Protein AF-A0AB72Z0L3-F1 (afdb_monomer_lite)

pLDDT: mean 91.47, std 7.2, range [54.72, 97.44]

Sequence (69 aa):
MVYGDVYLRSNGGKWVRYDRSTGKMVKGLHKQNGAWYYFDETTGAMAHGRTWVPEWEEWHTFDTITGRG

Radius of gyration: 11.52 Å; chains: 1; bounding box: 33×24×25 Å

InterPro domains:
  IPR018337 Cell wall/choline-binding repeat [PF19127] (12-48)

Foldseek 3Di:
DDAAWDWDPPPPIFIWGAHPPPRDTDAAWDDDPNFIWHAHRPPRGTDAAWDQRVVVNDTDGAHRPPRTD

Organism: NCBI:txid553191

Secondary structure (DSSP, 8-state):
---EEEEE-GGG-EEEEE-TTT-PBP-EEEEETTEEEEE-TTT-PBP-EEEEEGGGTEEEEE-TTT---

Structure (mmCIF, N/CA/C/O backbone):
data_AF-A0AB72Z0L3-F1
#
_entry.id   AF-A0AB72Z0L3-F1
#
loop_
_atom_site.group_PDB
_atom_site.id
_atom_site.type_symbol
_atom_site.label_atom_id
_atom_site.label_alt_id
_atom_site.label_comp_id
_atom_site.label_asym_id
_atom_site.label_entity_id
_atom_site.label_seq_id
_atom_site.pdbx_PDB_ins_code
_atom_site.Cartn_x
_atom_site.Cartn_y
_atom_site.Cartn_z
_atom_site.occupancy
_atom_site.B_iso_or_equiv
_atom_site.auth_seq_id
_atom_site.auth_comp_id
_atom_site.auth_asym_id
_atom_site.auth_atom_id
_atom_site.pdbx_PDB_model_num
ATOM 1 N N . MET A 1 1 ? -21.183 -2.829 -3.275 1.00 54.72 1 MET A N 1
ATOM 2 C CA . MET A 1 1 ? -20.010 -2.034 -2.844 1.00 54.72 1 MET A CA 1
ATOM 3 C C . MET A 1 1 ? -18.770 -2.849 -3.152 1.00 54.72 1 MET A C 1
ATOM 5 O O . MET A 1 1 ? -18.788 -4.042 -2.878 1.00 54.72 1 MET A O 1
ATOM 9 N N . VAL A 1 2 ? -17.759 -2.256 -3.787 1.00 60.72 2 VAL A N 1
ATOM 10 C CA . VAL A 1 2 ? -16.521 -2.972 -4.131 1.00 60.72 2 VAL A CA 1
ATOM 11 C C . VAL A 1 2 ? -15.641 -2.996 -2.883 1.00 60.72 2 VAL A C 1
ATOM 13 O O . VAL A 1 2 ? -15.307 -1.940 -2.357 1.00 60.72 2 VAL A O 1
ATOM 16 N N . TYR A 1 3 ? -15.333 -4.184 -2.375 1.00 78.38 3 TYR A N 1
ATOM 17 C CA . TYR A 1 3 ? -14.505 -4.386 -1.187 1.00 78.38 3 TYR A CA 1
ATOM 18 C C . TYR A 1 3 ? -13.274 -5.226 -1.534 1.00 78.38 3 TYR A C 1
ATOM 20 O O . TYR A 1 3 ? -13.328 -6.060 -2.438 1.00 78.38 3 TYR A O 1
ATOM 28 N N . GLY A 1 4 ? -12.179 -5.050 -0.792 1.00 86.44 4 GLY A N 1
ATOM 29 C CA . GLY A 1 4 ? -10.893 -5.677 -1.112 1.00 86.44 4 GLY A CA 1
ATOM 30 C C . GLY A 1 4 ? -10.063 -4.850 -2.092 1.00 86.44 4 GLY A C 1
ATOM 31 O O . GLY A 1 4 ? -10.171 -3.623 -2.103 1.00 86.44 4 GLY A O 1
ATOM 32 N N . ASP A 1 5 ? -9.213 -5.525 -2.864 1.00 89.31 5 ASP A N 1
ATOM 33 C CA . ASP A 1 5 ? -8.287 -4.886 -3.799 1.00 89.31 5 ASP A CA 1
ATOM 34 C C . ASP A 1 5 ? -9.000 -4.449 -5.074 1.00 89.31 5 ASP A C 1
ATOM 36 O O . ASP A 1 5 ? -9.661 -5.239 -5.749 1.00 89.31 5 ASP A O 1
ATOM 40 N N . VAL A 1 6 ? -8.862 -3.170 -5.403 1.00 91.81 6 VAL A N 1
ATOM 41 C CA . VAL A 1 6 ? -9.527 -2.531 -6.533 1.00 91.81 6 VAL A CA 1
ATOM 42 C C . VAL A 1 6 ? -8.495 -1.786 -7.355 1.00 91.81 6 VAL A C 1
ATOM 44 O O . VAL A 1 6 ? -7.771 -0.935 -6.839 1.00 91.81 6 VAL A O 1
ATOM 47 N N . TYR A 1 7 ? -8.468 -2.060 -8.657 1.00 92.00 7 TYR A N 1
ATOM 48 C CA . TYR A 1 7 ? -7.674 -1.279 -9.592 1.00 92.00 7 TYR A CA 1
ATOM 49 C C . TYR A 1 7 ? -8.454 -0.042 -10.042 1.00 92.00 7 TYR A C 1
ATOM 51 O O . TYR A 1 7 ? -9.443 -0.130 -10.774 1.00 92.00 7 TYR A O 1
ATOM 59 N N . LEU A 1 8 ? -8.005 1.129 -9.606 1.00 91.12 8 LEU A N 1
ATOM 60 C CA . LEU A 1 8 ? -8.522 2.413 -10.056 1.00 91.12 8 LEU A CA 1
ATOM 61 C C . LEU A 1 8 ? -7.734 2.851 -11.283 1.00 91.12 8 LEU A C 1
ATOM 63 O O . LEU A 1 8 ? -6.554 3.131 -11.157 1.00 91.12 8 LEU A O 1
ATOM 67 N N . ARG A 1 9 ? -8.382 2.976 -12.446 1.00 89.75 9 ARG A N 1
ATOM 68 C CA . ARG A 1 9 ? -7.743 3.388 -13.718 1.00 89.75 9 ARG A CA 1
ATOM 69 C C . ARG A 1 9 ? -7.369 4.879 -13.811 1.00 89.75 9 ARG A C 1
ATOM 71 O O . ARG A 1 9 ? -6.840 5.307 -14.830 1.00 89.75 9 ARG A O 1
ATOM 78 N N . SER A 1 10 ? -7.666 5.682 -12.792 1.00 83.69 10 SER A N 1
ATOM 79 C CA . SER A 1 10 ? -7.406 7.129 -12.813 1.00 83.69 10 SER A CA 1
ATOM 80 C C . SER A 1 10 ? -5.903 7.444 -12.760 1.00 83.69 10 SER A C 1
ATOM 82 O O . SER A 1 10 ? -5.174 6.774 -12.030 1.00 83.69 10 SER A O 1
ATOM 84 N N . ASN A 1 11 ? -5.454 8.462 -13.509 1.00 77.19 11 ASN A N 1
ATOM 85 C CA . ASN A 1 11 ? -4.085 9.009 -13.516 1.00 77.19 11 ASN A CA 1
ATOM 86 C C . ASN A 1 11 ? -2.956 7.958 -13.548 1.00 77.19 11 ASN A C 1
ATOM 88 O O . ASN A 1 11 ? -2.103 7.931 -12.667 1.00 77.19 11 ASN A O 1
ATOM 92 N N . GLY A 1 12 ? -2.949 7.080 -14.554 1.00 81.50 12 GLY A N 1
ATOM 93 C CA . GLY A 1 12 ? -1.907 6.049 -14.713 1.00 81.50 12 GLY A CA 1
ATOM 94 C C . GLY A 1 12 ? -2.194 4.740 -13.975 1.00 81.50 12 GLY A C 1
ATOM 95 O O . GLY A 1 12 ? -1.547 3.731 -14.234 1.00 81.50 12 GLY A O 1
ATOM 96 N N . GLY A 1 13 ? -3.239 4.727 -13.152 1.00 89.25 13 GLY A N 1
ATOM 97 C CA . GLY A 1 13 ? -3.780 3.526 -12.555 1.00 89.25 13 GLY A CA 1
ATOM 98 C C . GLY A 1 13 ? -3.074 3.108 -11.267 1.00 89.25 13 GLY A C 1
ATOM 99 O O . GLY A 1 13 ? -1.853 3.137 -11.167 1.00 89.25 13 GLY A O 1
ATOM 100 N N . LYS A 1 14 ? -3.848 2.698 -10.264 1.00 91.44 14 LYS A N 1
ATOM 101 C CA . LYS A 1 14 ? -3.319 2.227 -8.979 1.00 91.44 14 LYS A CA 1
ATOM 102 C C . LYS A 1 14 ? -4.194 1.147 -8.373 1.00 91.44 14 LYS A C 1
ATOM 104 O O . LYS A 1 14 ? -5.416 1.172 -8.519 1.00 91.44 14 LYS A O 1
ATOM 109 N N . TRP A 1 15 ? -3.568 0.238 -7.643 1.00 94.38 15 TRP A N 1
ATOM 110 C CA . TRP A 1 15 ? -4.277 -0.669 -6.753 1.00 94.38 15 TRP A CA 1
ATOM 111 C C . TRP A 1 15 ? -4.534 0.032 -5.426 1.00 94.38 15 TRP A C 1
ATOM 113 O O . TRP A 1 15 ? -3.650 0.693 -4.894 1.00 94.38 15 TRP A O 1
ATOM 123 N N . VAL A 1 16 ? -5.752 -0.077 -4.913 1.00 94.44 16 VAL A N 1
ATOM 124 C CA . VAL A 1 16 ? -6.139 0.398 -3.579 1.00 94.44 16 VAL A CA 1
ATOM 125 C C . VAL A 1 16 ? -6.914 -0.707 -2.880 1.00 94.44 16 VAL A C 1
ATOM 127 O O . VAL A 1 16 ? -7.503 -1.556 -3.549 1.00 94.44 16 VAL A O 1
ATOM 130 N N . ARG A 1 17 ? -6.979 -0.677 -1.549 1.00 93.88 17 ARG A N 1
ATOM 131 C CA . ARG A 1 17 ? -7.810 -1.611 -0.784 1.00 93.88 17 ARG A CA 1
ATOM 132 C C . ARG A 1 17 ? -8.908 -0.877 -0.034 1.00 93.88 17 ARG A C 1
ATOM 134 O O . ARG A 1 17 ? -8.645 0.133 0.611 1.00 93.88 17 ARG A O 1
ATOM 141 N N . TYR A 1 18 ? -10.122 -1.417 -0.083 1.00 93.38 18 TYR A N 1
ATOM 142 C CA . TYR A 1 18 ? -11.228 -0.986 0.772 1.00 93.38 18 TYR A CA 1
ATOM 143 C C . TYR A 1 18 ? -11.500 -2.033 1.845 1.00 93.38 18 TYR A C 1
ATOM 145 O O . TYR A 1 18 ? -11.697 -3.216 1.542 1.00 93.38 18 TYR A O 1
ATOM 153 N N . ASP A 1 19 ? -11.511 -1.586 3.097 1.00 89.31 19 ASP A N 1
ATOM 154 C CA . ASP A 1 19 ? -11.841 -2.415 4.246 1.00 89.31 19 ASP A CA 1
ATOM 155 C C . ASP A 1 19 ? -13.277 -2.951 4.133 1.00 89.31 19 ASP A C 1
ATOM 157 O O . ASP A 1 19 ? -14.215 -2.213 3.828 1.00 89.31 19 ASP A O 1
ATOM 161 N N . ARG A 1 20 ? -13.453 -4.253 4.374 1.00 85.19 20 ARG A N 1
ATOM 162 C CA . ARG A 1 20 ? -14.746 -4.936 4.189 1.00 85.19 20 ARG A CA 1
ATOM 163 C C . ARG A 1 20 ? -15.791 -4.525 5.222 1.00 85.19 20 ARG A C 1
ATOM 165 O O . ARG A 1 20 ? -16.977 -4.584 4.915 1.00 85.19 20 ARG A O 1
ATOM 172 N N . SER A 1 21 ? -15.359 -4.132 6.417 1.00 86.12 21 SER A N 1
ATOM 173 C CA . SER A 1 21 ? -16.252 -3.822 7.537 1.00 86.12 21 SER A CA 1
ATOM 174 C C . SER A 1 21 ? -16.716 -2.368 7.512 1.00 86.12 21 SER A C 1
ATOM 176 O O . SER A 1 21 ? -17.864 -2.072 7.823 1.00 86.12 21 SER A O 1
ATOM 178 N N . THR A 1 22 ? -15.826 -1.452 7.135 1.00 86.69 22 THR A N 1
ATOM 179 C CA . THR A 1 22 ? -16.059 -0.002 7.185 1.00 86.69 22 THR A CA 1
ATOM 180 C C . THR A 1 22 ? -16.250 0.634 5.811 1.00 86.69 22 THR A C 1
ATOM 182 O O . THR A 1 22 ? -16.719 1.768 5.730 1.00 86.69 22 THR A O 1
ATOM 185 N N . GLY A 1 23 ? -15.855 -0.048 4.729 1.00 87.50 23 GLY A N 1
ATOM 186 C CA . GLY A 1 23 ? -15.852 0.499 3.370 1.00 87.50 23 GLY A CA 1
ATOM 187 C C . GLY A 1 23 ? -14.820 1.608 3.146 1.00 87.50 23 GLY A C 1
ATOM 188 O O . GLY A 1 23 ? -14.818 2.236 2.088 1.00 87.50 23 GLY A O 1
ATOM 189 N N . LYS A 1 24 ? -13.950 1.883 4.127 1.00 90.50 24 LYS A N 1
ATOM 190 C CA . LYS A 1 24 ? -12.934 2.936 4.040 1.00 90.50 24 LYS A CA 1
ATOM 191 C C . LYS A 1 24 ? -11.697 2.441 3.298 1.00 90.50 24 LYS A C 1
ATOM 193 O O . LYS A 1 24 ? -11.349 1.264 3.358 1.00 90.50 24 LYS A O 1
ATOM 198 N N . MET A 1 25 ? -11.027 3.358 2.604 1.00 92.62 25 MET A N 1
ATOM 199 C CA . MET A 1 25 ? -9.753 3.078 1.947 1.00 92.62 25 MET A CA 1
ATOM 200 C C . MET A 1 25 ? -8.669 2.811 2.996 1.00 92.62 25 MET A C 1
ATOM 202 O O . MET A 1 25 ? -8.511 3.588 3.937 1.00 92.62 25 MET A O 1
ATOM 206 N N . VAL A 1 26 ? -7.937 1.717 2.818 1.00 94.62 26 VAL A N 1
ATOM 207 C CA . VAL A 1 26 ? -6.786 1.343 3.641 1.00 94.62 26 VAL A CA 1
ATOM 208 C C . VAL A 1 26 ? -5.585 2.203 3.249 1.00 94.62 26 VAL A C 1
ATOM 210 O O . VAL A 1 26 ? -5.373 2.485 2.069 1.00 94.62 26 VAL A O 1
ATOM 213 N N . LYS A 1 27 ? -4.822 2.629 4.254 1.00 95.38 27 LYS A N 1
ATOM 214 C CA . LYS A 1 27 ? -3.630 3.476 4.149 1.00 95.38 27 LYS A CA 1
ATOM 215 C C . LYS A 1 27 ? -2.581 2.992 5.153 1.00 95.38 27 LYS A C 1
ATOM 217 O O . LYS A 1 27 ? -2.967 2.446 6.187 1.00 95.38 27 LYS A O 1
ATOM 222 N N . GLY A 1 28 ? -1.307 3.207 4.842 1.00 95.69 28 GLY A N 1
ATOM 223 C CA . GLY A 1 28 ? -0.166 2.741 5.627 1.00 95.69 28 GLY A CA 1
ATOM 224 C C . GLY A 1 28 ? 0.034 1.229 5.547 1.00 95.69 28 GLY A C 1
ATOM 225 O O . GLY A 1 28 ? -0.469 0.549 4.639 1.00 95.69 28 GLY A O 1
ATOM 226 N N . LEU A 1 29 ? 0.770 0.692 6.515 1.00 95.62 29 LEU A N 1
ATOM 227 C CA . LEU A 1 29 ? 0.966 -0.746 6.675 1.00 95.62 29 LEU A CA 1
ATOM 228 C C . LEU A 1 29 ? -0.327 -1.490 7.004 1.00 95.62 29 LEU A C 1
ATOM 230 O O . LEU A 1 29 ? -1.072 -1.166 7.930 1.00 95.62 29 LEU A O 1
ATOM 234 N N . HIS A 1 30 ? -0.544 -2.589 6.292 1.00 94.25 30 HIS A N 1
ATOM 235 C CA . HIS A 1 30 ? -1.694 -3.447 6.498 1.00 94.25 30 HIS A CA 1
ATOM 236 C C . HIS A 1 30 ? -1.313 -4.921 6.393 1.00 94.25 30 HIS A C 1
ATOM 238 O O . HIS A 1 30 ? -0.840 -5.387 5.356 1.00 94.25 30 HIS A O 1
ATOM 244 N N . LYS A 1 31 ? -1.572 -5.683 7.460 1.00 93.25 31 LYS A N 1
ATOM 245 C CA . LYS A 1 31 ? -1.347 -7.130 7.482 1.00 93.25 31 LYS A CA 1
ATOM 246 C C . LYS A 1 31 ? -2.618 -7.871 7.093 1.00 93.25 31 LYS A C 1
ATOM 248 O O . LYS A 1 31 ? -3.635 -7.760 7.773 1.00 93.25 31 LYS A O 1
ATOM 253 N N . GLN A 1 32 ? -2.549 -8.685 6.044 1.00 89.88 32 GLN A N 1
ATOM 254 C CA . GLN A 1 32 ? -3.659 -9.543 5.635 1.00 89.88 32 GLN A CA 1
ATOM 255 C C . GLN A 1 32 ? -3.151 -10.900 5.156 1.00 89.88 32 GLN A C 1
ATOM 257 O O . GLN A 1 32 ? -2.201 -10.988 4.382 1.00 89.88 32 GLN A O 1
ATOM 262 N N . ASN A 1 33 ? -3.813 -11.971 5.601 1.00 89.19 33 ASN A N 1
ATOM 263 C CA . ASN A 1 33 ? -3.491 -13.346 5.210 1.00 89.19 33 ASN A CA 1
ATOM 264 C C . A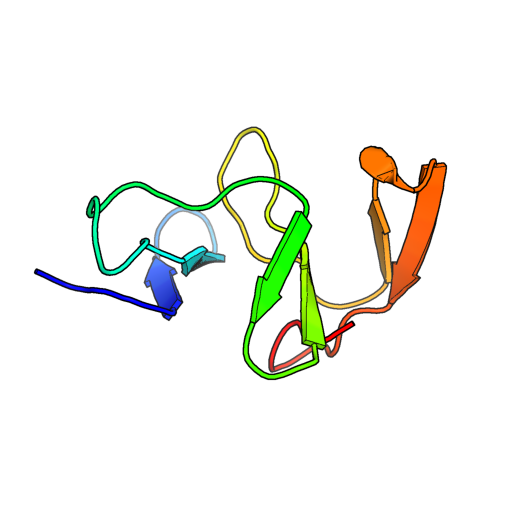SN A 1 33 ? -1.991 -13.687 5.365 1.00 89.19 33 ASN A C 1
ATOM 266 O O . ASN A 1 33 ? -1.361 -14.235 4.460 1.00 89.19 33 ASN A O 1
ATOM 270 N N . GLY A 1 34 ? -1.407 -13.271 6.493 1.00 92.56 34 GLY A N 1
ATOM 271 C CA . GLY A 1 34 ? -0.008 -13.530 6.841 1.00 92.56 34 GLY A CA 1
ATOM 272 C C . GLY A 1 34 ? 1.037 -12.636 6.165 1.00 92.56 34 GLY A C 1
ATOM 273 O O . GLY A 1 34 ? 2.181 -12.674 6.599 1.00 92.56 34 GLY A O 1
ATOM 274 N N . ALA A 1 35 ? 0.666 -11.809 5.182 1.00 94.06 35 ALA A N 1
ATOM 275 C CA . ALA A 1 35 ? 1.587 -10.913 4.478 1.00 94.06 35 ALA A CA 1
ATOM 276 C C . ALA A 1 35 ? 1.354 -9.444 4.852 1.00 94.06 35 ALA A C 1
ATOM 278 O O . ALA A 1 35 ? 0.230 -9.053 5.193 1.00 94.06 35 ALA A O 1
ATOM 279 N N . TRP A 1 36 ? 2.416 -8.645 4.768 1.00 95.69 36 TRP A N 1
ATOM 280 C CA . TRP A 1 36 ? 2.340 -7.193 4.878 1.00 95.69 36 TRP A CA 1
ATOM 281 C C . TRP A 1 36 ? 2.157 -6.570 3.501 1.00 95.69 36 TRP A C 1
ATOM 283 O O . TRP A 1 36 ? 2.734 -7.016 2.515 1.00 95.69 36 TRP A O 1
ATOM 293 N N . TYR A 1 37 ? 1.344 -5.529 3.458 1.00 96.38 37 TYR A N 1
ATOM 294 C CA . TYR A 1 37 ? 1.142 -4.673 2.303 1.00 96.38 37 TYR A CA 1
ATOM 295 C C . TYR A 1 37 ? 1.328 -3.243 2.781 1.00 96.38 37 TYR A C 1
ATOM 297 O O . TYR A 1 37 ? 0.921 -2.915 3.898 1.00 96.38 37 TYR A O 1
ATOM 305 N N . TYR A 1 38 ? 1.902 -2.398 1.939 1.00 97.44 38 TYR A N 1
ATOM 306 C CA . TYR A 1 38 ? 2.000 -0.974 2.216 1.00 97.44 38 TYR A CA 1
ATOM 307 C C . TYR A 1 38 ? 1.145 -0.198 1.218 1.00 97.44 38 TYR A C 1
ATOM 309 O O . TYR A 1 38 ? 1.194 -0.451 0.012 1.00 97.44 38 TYR A O 1
ATOM 317 N N . PHE A 1 39 ? 0.338 0.722 1.736 1.00 96.38 39 PHE A N 1
ATOM 318 C CA . PHE A 1 39 ? -0.490 1.625 0.949 1.00 96.38 39 PHE A CA 1
ATOM 319 C C . PHE A 1 39 ? -0.060 3.058 1.235 1.00 96.38 39 PHE A C 1
ATOM 321 O O . PHE A 1 39 ? -0.050 3.474 2.388 1.00 96.38 39 PHE A O 1
ATOM 328 N N . ASP A 1 40 ? 0.241 3.827 0.193 1.00 94.88 40 ASP A N 1
ATOM 329 C CA . ASP A 1 40 ? 0.641 5.226 0.315 1.00 94.88 40 ASP A CA 1
ATOM 330 C C . ASP A 1 40 ? -0.347 6.014 1.194 1.00 94.88 40 ASP A C 1
ATOM 332 O O . ASP A 1 40 ? -1.557 6.025 0.948 1.00 94.88 40 ASP A O 1
ATOM 336 N N . GLU A 1 41 ? 0.155 6.683 2.229 1.00 94.25 41 GLU A N 1
ATOM 337 C CA . GLU A 1 41 ? -0.690 7.326 3.241 1.00 94.25 41 GLU A CA 1
ATOM 338 C C . GLU A 1 41 ? -1.545 8.468 2.676 1.00 94.25 41 GLU A C 1
ATOM 340 O O . GLU A 1 41 ? -2.634 8.774 3.178 1.00 94.25 41 GLU A O 1
ATOM 345 N N . THR A 1 42 ? -1.103 9.088 1.582 1.00 91.94 42 THR A N 1
ATOM 346 C CA . THR A 1 42 ? -1.824 10.200 0.958 1.00 91.94 42 THR A CA 1
ATOM 347 C C . THR A 1 42 ? -2.908 9.676 0.023 1.00 91.94 42 THR A C 1
ATOM 349 O O . THR A 1 42 ? -4.089 10.017 0.151 1.00 91.94 42 THR A O 1
ATOM 352 N N . THR A 1 43 ? -2.526 8.798 -0.896 1.00 92.31 43 THR A N 1
ATOM 353 C CA . THR A 1 43 ? -3.319 8.399 -2.060 1.00 92.31 43 THR A CA 1
ATOM 354 C C . THR A 1 43 ? -3.967 7.020 -1.933 1.00 92.31 43 THR A C 1
ATOM 356 O O . THR A 1 43 ? -4.853 6.714 -2.737 1.00 92.31 43 THR A O 1
ATOM 359 N N . GLY A 1 44 ? -3.536 6.197 -0.973 1.00 93.44 44 GLY A N 1
ATOM 360 C CA . GLY A 1 44 ? -3.958 4.805 -0.784 1.00 93.44 44 GLY A CA 1
ATOM 361 C C . GLY A 1 44 ? -3.431 3.833 -1.842 1.00 93.44 44 GLY A C 1
ATOM 362 O O . GLY A 1 44 ? -3.976 2.739 -1.975 1.00 93.44 44 GLY A O 1
ATOM 363 N N . ALA A 1 45 ? -2.435 4.232 -2.641 1.00 95.31 45 ALA A N 1
ATOM 364 C CA . ALA A 1 45 ? -1.852 3.382 -3.676 1.00 95.31 45 ALA A CA 1
ATOM 365 C C . ALA A 1 45 ? -1.022 2.246 -3.057 1.00 95.31 45 ALA A C 1
ATOM 367 O O . ALA A 1 45 ? -0.133 2.503 -2.253 1.00 95.31 45 ALA A O 1
ATOM 368 N N . MET A 1 46 ? -1.297 1.003 -3.443 1.00 96.06 46 MET A N 1
ATOM 369 C CA . MET A 1 46 ? -0.520 -0.168 -3.040 1.00 96.06 46 MET A CA 1
ATOM 370 C C . MET A 1 46 ? 0.901 -0.081 -3.603 1.00 96.06 46 MET A C 1
ATOM 372 O O . MET A 1 46 ? 1.090 0.194 -4.791 1.00 96.06 46 MET A O 1
ATOM 376 N N . ALA A 1 47 ? 1.887 -0.331 -2.750 1.00 96.50 47 ALA A N 1
ATOM 377 C CA . ALA A 1 47 ? 3.285 -0.374 -3.132 1.00 96.50 47 ALA A CA 1
ATOM 378 C C . ALA A 1 47 ? 3.626 -1.663 -3.885 1.00 96.50 47 ALA A C 1
ATOM 380 O O . ALA A 1 47 ? 3.272 -2.761 -3.459 1.00 96.50 47 ALA A O 1
ATOM 381 N N . HIS A 1 48 ? 4.368 -1.511 -4.980 1.00 95.19 48 HIS A N 1
ATOM 382 C CA . HIS A 1 48 ? 4.927 -2.592 -5.784 1.00 95.19 48 HIS A CA 1
ATOM 383 C C . HIS A 1 48 ? 6.419 -2.327 -5.992 1.00 95.19 48 HIS A C 1
ATOM 385 O O . HIS A 1 48 ? 6.814 -1.212 -6.333 1.00 95.19 48 HIS A O 1
ATOM 391 N N . GLY A 1 49 ? 7.254 -3.349 -5.818 1.00 95.38 49 GLY A N 1
ATOM 392 C CA . GLY A 1 49 ? 8.704 -3.208 -5.880 1.00 95.38 49 GLY A CA 1
ATOM 393 C C . GLY A 1 49 ? 9.291 -2.515 -4.648 1.00 95.38 49 GLY A C 1
ATOM 394 O O . GLY A 1 49 ? 8.714 -2.520 -3.560 1.00 95.38 49 GLY A O 1
ATOM 395 N N . ARG A 1 50 ? 10.483 -1.938 -4.816 1.00 96.38 50 ARG A N 1
ATOM 396 C CA . ARG A 1 50 ? 11.242 -1.308 -3.731 1.00 96.38 50 ARG A CA 1
ATOM 397 C C . ARG A 1 50 ? 10.610 0.022 -3.317 1.00 96.38 50 ARG A C 1
ATOM 399 O O . ARG A 1 50 ? 10.593 0.965 -4.101 1.00 96.38 50 ARG A O 1
ATOM 406 N N . THR A 1 51 ? 10.135 0.093 -2.079 1.00 95.94 51 THR A N 1
ATOM 407 C CA . THR A 1 51 ? 9.415 1.241 -1.515 1.00 95.94 51 THR A CA 1
ATOM 408 C C . THR A 1 51 ? 9.922 1.546 -0.108 1.00 95.94 51 THR A C 1
ATOM 410 O O . THR A 1 51 ? 10.221 0.637 0.661 1.00 95.94 51 THR A O 1
ATOM 413 N N . TRP A 1 52 ? 10.044 2.830 0.222 1.00 95.56 52 TRP A N 1
ATOM 414 C CA . TRP A 1 52 ? 10.329 3.275 1.584 1.00 95.56 52 TRP A CA 1
ATOM 415 C C . TRP A 1 52 ? 9.064 3.166 2.434 1.00 95.56 52 TRP A C 1
ATOM 417 O O . TRP A 1 52 ? 8.030 3.713 2.047 1.00 95.56 52 TRP A O 1
ATOM 427 N N . VAL A 1 53 ? 9.149 2.475 3.569 1.00 95.62 53 VAL A N 1
ATOM 428 C CA . VAL A 1 53 ? 8.047 2.306 4.522 1.00 95.62 53 VAL A CA 1
ATOM 429 C C . VAL A 1 53 ? 8.338 3.188 5.740 1.00 95.62 53 VAL A C 1
ATOM 431 O O . VAL A 1 53 ? 9.209 2.831 6.536 1.00 95.62 53 VAL A O 1
ATOM 434 N N . PRO A 1 54 ? 7.653 4.337 5.901 1.00 93.56 54 PRO A N 1
ATOM 435 C CA . PRO A 1 54 ? 7.899 5.269 7.000 1.00 93.56 54 PRO A CA 1
ATOM 436 C C . PRO A 1 54 ? 7.765 4.627 8.380 1.00 93.56 54 PRO A C 1
ATOM 438 O O . PRO A 1 54 ? 8.578 4.895 9.254 1.00 93.56 54 PRO A O 1
ATOM 441 N N . GLU A 1 55 ? 6.790 3.738 8.569 1.00 93.00 55 GLU A N 1
ATOM 442 C CA . GLU A 1 55 ? 6.538 3.075 9.851 1.00 93.00 55 GLU A CA 1
ATOM 443 C C . GLU A 1 55 ? 7.632 2.072 10.250 1.00 93.00 55 GLU A C 1
ATOM 445 O O . GLU A 1 55 ? 7.712 1.687 11.416 1.00 93.00 55 GLU A O 1
ATOM 450 N N . TRP A 1 56 ? 8.453 1.626 9.295 1.00 94.81 56 TRP A N 1
ATOM 451 C CA . TRP A 1 56 ? 9.624 0.776 9.543 1.00 94.81 56 TRP A CA 1
ATOM 452 C C . TRP A 1 56 ? 10.940 1.541 9.437 1.00 94.81 56 TRP A C 1
ATOM 454 O O . TRP A 1 56 ? 11.981 0.982 9.763 1.00 94.81 56 TRP A O 1
ATOM 464 N N . GLU A 1 57 ? 10.896 2.792 8.973 1.00 95.69 57 GLU A N 1
ATOM 465 C CA . GLU A 1 57 ? 12.074 3.602 8.660 1.00 95.69 57 GLU A CA 1
ATOM 466 C C . GLU A 1 57 ? 13.090 2.846 7.778 1.00 95.69 57 GLU A C 1
ATOM 468 O O . GLU A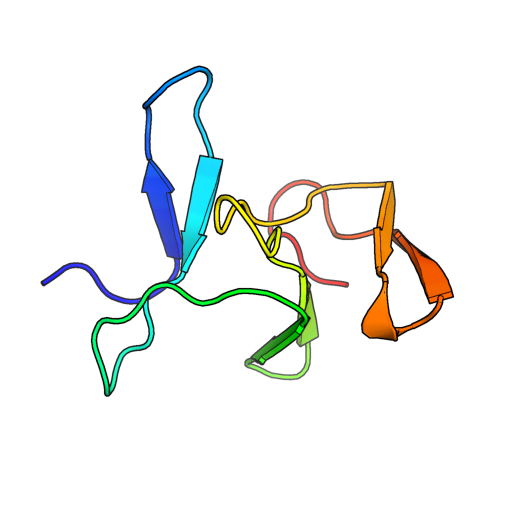 1 57 ? 14.305 2.977 7.936 1.00 95.69 57 GLU A O 1
ATOM 473 N N . GLU A 1 58 ? 12.592 2.039 6.832 1.00 96.38 58 GLU A N 1
ATOM 474 C CA . GLU A 1 58 ? 13.419 1.186 5.976 1.00 96.38 58 GLU A CA 1
ATOM 475 C C . GLU A 1 58 ? 12.848 1.042 4.552 1.00 96.38 58 GLU A C 1
ATOM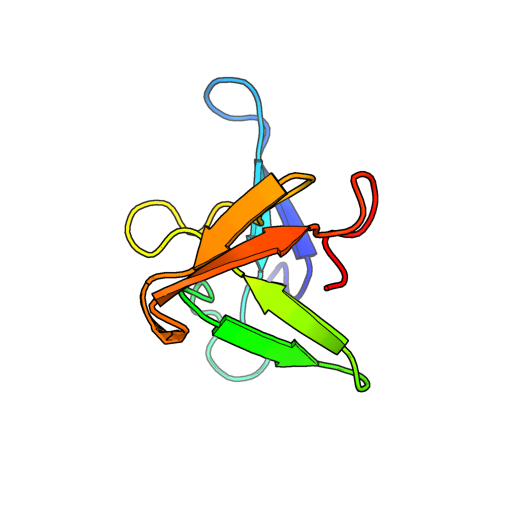 477 O O . GLU A 1 58 ? 11.652 1.200 4.290 1.00 96.38 58 GL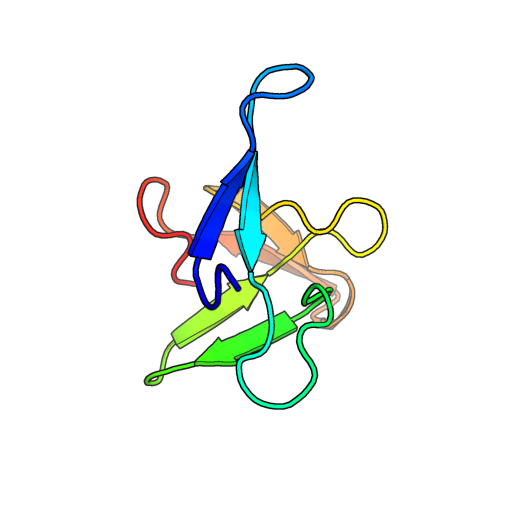U A O 1
ATOM 482 N N . TRP A 1 59 ? 13.729 0.724 3.598 1.00 96.12 59 TRP A N 1
ATOM 483 C CA . TRP A 1 59 ? 13.343 0.274 2.263 1.00 96.12 59 TRP A CA 1
ATOM 484 C C . TRP A 1 59 ? 12.942 -1.197 2.287 1.00 96.12 59 TRP A C 1
ATOM 486 O O . TRP A 1 59 ? 13.785 -2.061 2.508 1.00 96.12 59 TRP A O 1
ATOM 496 N N . HIS A 1 60 ? 11.698 -1.490 1.921 1.00 96.00 60 HIS A N 1
ATOM 497 C CA . HIS A 1 60 ? 11.225 -2.859 1.738 1.00 96.00 60 HIS A CA 1
ATOM 498 C C . HIS A 1 60 ? 10.886 -3.135 0.276 1.00 96.00 60 HIS A C 1
ATOM 500 O O . HIS A 1 60 ? 10.550 -2.224 -0.484 1.00 96.00 60 HIS A O 1
ATOM 506 N N . THR A 1 61 ? 10.987 -4.394 -0.144 1.00 96.25 61 THR A N 1
ATOM 507 C CA . THR A 1 61 ? 10.586 -4.798 -1.497 1.00 96.25 61 THR A CA 1
ATOM 508 C C . THR A 1 61 ? 9.278 -5.560 -1.429 1.00 96.25 61 THR A C 1
ATOM 510 O O . THR A 1 61 ? 9.211 -6.629 -0.836 1.00 96.25 61 THR A O 1
ATOM 513 N N . PHE A 1 62 ? 8.255 -5.011 -2.074 1.00 96.25 62 PHE A N 1
ATOM 514 C CA . PHE A 1 62 ? 6.966 -5.661 -2.250 1.00 96.25 62 PHE A CA 1
ATOM 515 C C . PHE A 1 62 ? 6.924 -6.358 -3.610 1.00 96.25 62 PHE A C 1
ATOM 517 O O . PHE A 1 62 ? 7.476 -5.858 -4.594 1.00 96.25 62 PHE A O 1
ATOM 524 N N . ASP A 1 63 ? 6.259 -7.506 -3.684 1.00 96.31 63 ASP A N 1
ATOM 525 C CA . ASP A 1 63 ? 6.035 -8.227 -4.931 1.00 96.31 63 ASP A CA 1
ATOM 526 C C . ASP A 1 63 ? 5.407 -7.300 -5.984 1.00 96.31 63 ASP A C 1
ATOM 528 O O . ASP A 1 63 ? 4.463 -6.557 -5.710 1.00 96.31 63 ASP A O 1
ATOM 532 N N . THR A 1 64 ? 5.944 -7.310 -7.201 1.00 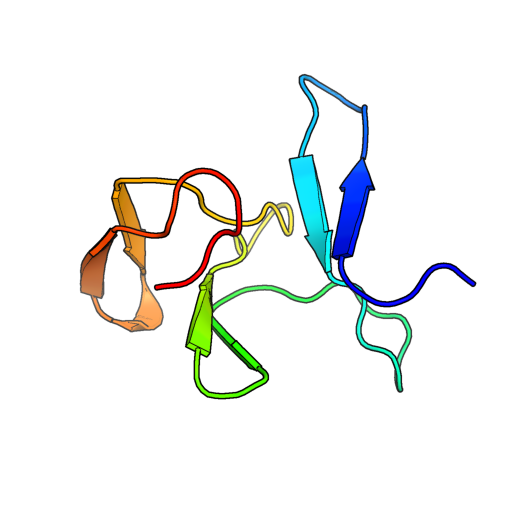94.44 64 THR A N 1
ATOM 533 C CA . THR A 1 64 ? 5.583 -6.323 -8.230 1.00 94.44 64 THR A CA 1
ATOM 534 C C . THR A 1 64 ? 4.208 -6.556 -8.854 1.00 94.44 64 THR A C 1
ATOM 536 O O . THR A 1 64 ? 3.712 -5.685 -9.569 1.00 94.44 64 THR A O 1
ATOM 539 N N . ILE A 1 65 ? 3.595 -7.715 -8.596 1.00 91.69 65 ILE A N 1
ATOM 540 C CA . ILE A 1 65 ? 2.285 -8.102 -9.129 1.00 91.69 65 ILE A CA 1
ATOM 541 C C . ILE A 1 65 ? 1.213 -8.002 -8.040 1.00 91.69 65 ILE A C 1
ATOM 543 O O . ILE A 1 65 ? 0.115 -7.511 -8.292 1.00 91.69 65 ILE A O 1
ATOM 547 N N . THR A 1 66 ? 1.521 -8.495 -6.842 1.00 92.81 66 THR A N 1
ATOM 548 C CA . THR A 1 66 ? 0.567 -8.678 -5.742 1.00 92.81 66 THR A CA 1
ATOM 549 C C . THR A 1 66 ? 0.756 -7.697 -4.589 1.00 92.81 66 THR A C 1
ATOM 551 O O . THR A 1 66 ? -0.123 -7.618 -3.734 1.00 92.81 66 THR A O 1
ATOM 554 N N . GLY A 1 67 ? 1.892 -6.997 -4.516 1.00 92.81 67 GLY A N 1
ATOM 555 C CA . GLY A 1 67 ? 2.216 -6.074 -3.425 1.00 92.81 67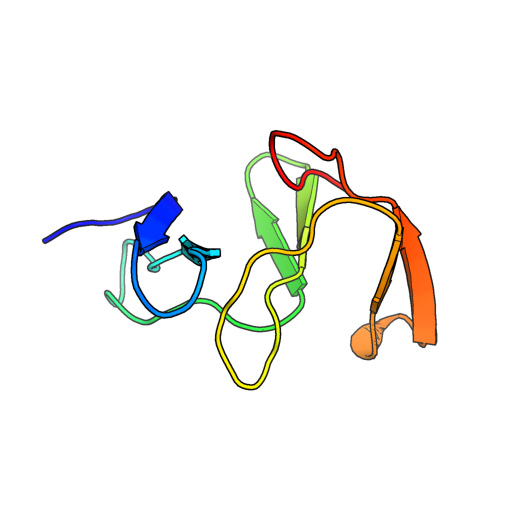 GLY A CA 1
ATOM 556 C C . GLY A 1 67 ? 2.498 -6.741 -2.082 1.00 92.81 67 GLY A C 1
ATOM 557 O O . GLY A 1 67 ? 2.497 -6.064 -1.056 1.00 92.81 67 GLY A O 1
ATOM 558 N N . ARG A 1 68 ? 2.722 -8.060 -2.060 1.00 94.06 68 ARG A N 1
ATOM 559 C CA . ARG A 1 68 ? 3.111 -8.793 -0.848 1.00 94.06 68 ARG A CA 1
ATOM 560 C C . ARG A 1 68 ? 4.552 -8.471 -0.472 1.00 94.06 68 ARG A C 1
ATOM 562 O O . ARG A 1 68 ? 5.447 -8.687 -1.284 1.00 94.06 68 ARG A O 1
ATOM 569 N N . GLY A 1 69 ? 4.752 -7.961 0.737 1.00 90.69 69 GLY A N 1
ATOM 570 C CA . GLY A 1 69 ? 6.061 -7.800 1.371 1.00 90.69 69 GLY A CA 1
ATOM 571 C C . GLY A 1 69 ? 6.493 -9.034 2.142 1.00 90.69 69 GLY A C 1
ATOM 572 O O . GLY A 1 69 ? 5.631 -9.898 2.435 1.00 90.69 69 GLY A O 1
#